Protein 7KOM (pdb70)

Organism: Vibrio vulnificus (strain CMCP6) (NCBI:txid216895)

Solvent-accessible surface area: 6988 Å² total

Radius of gyration: 13.63 Å; Cα contacts (8 Å, |Δi|>4): 308; chains: 1; bounding box: 31×39×28 Å

Structure (mmCIF, N/CA/C/O backbone):
data_7KOM
#
_entry.id   7KOM
#
_cell.length_a   33.046
_cell.length_b   71.087
_cell.length_c   106.359
_cell.angle_alpha   90.000
_cell.angle_beta   90.000
_cell.angle_gamma   90.000
#
_symmetry.space_group_name_H-M   'I 2 2 2'
#
loop_
_entity.id
_entity.type
_entity.pdbx_description
1 polymer 'Oxidored_molyb domain-containing protein'
2 non-polymer 'FORMIC ACID'
3 non-polymer 'SODIUM ION'
4 water water
#
loop_
_atom_site.group_PDB
_atom_site.id
_atom_site.type_symbol
_atom_site.label_atom_id
_atom_site.label_alt_id
_atom_site.label_comp_id
_atom_site.label_asym_id
_atom_site.label_entity_id
_atom_site.label_seq_id
_atom_site.pdbx_PDB_ins_code
_atom_site.Cartn_x
_atom_site.Cartn_y
_atom_site.Cartn_z
_atom_site.occupancy
_atom_site.B_iso_or_equiv
_atom_site.auth_seq_id
_atom_site.auth_comp_id
_atom_site.auth_asym_id
_atom_site.auth_atom_id
_atom_site.pdbx_PDB_model_num
ATOM 1 N N . TYR A 1 4 ? -3.894 11.337 34.219 1.00 17.15 19 TYR A N 1
ATOM 2 C CA . TYR A 1 4 ? -2.693 12.224 34.332 1.00 11.42 19 TYR A CA 1
ATOM 3 C C . TYR A 1 4 ? -2.345 12.332 35.806 1.00 10.35 19 TYR A C 1
ATOM 4 O O . TYR A 1 4 ? -2.618 13.355 36.444 1.00 11.67 19 TYR A O 1
ATOM 13 N N . ASN A 1 5 ? -1.751 11.273 36.330 1.00 10.50 20 ASN A N 1
ATOM 14 C CA . ASN A 1 5 ? -1.454 11.142 37.772 1.00 9.78 20 ASN A CA 1
ATOM 15 C C . ASN A 1 5 ? 0.041 11.046 37.958 1.00 8.85 20 ASN A C 1
ATOM 16 O O . ASN A 1 5 ? 0.764 11.106 36.959 1.00 11.30 20 ASN A O 1
ATOM 21 N N . LEU A 1 6 ? 0.466 10.880 39.195 1.00 7.67 21 LEU A N 1
ATOM 22 C CA . LEU A 1 6 ? 1.900 10.737 39.514 1.00 7.38 21 LEU A CA 1
ATOM 23 C C . LEU A 1 6 ? 2.108 9.372 40.162 1.00 7.65 21 LEU A C 1
ATOM 24 O O . LEU A 1 6 ? 1.615 9.145 41.283 1.00 8.90 21 LEU A O 1
ATOM 29 N N A GLN A 1 7 ? 2.777 8.481 39.435 0.70 7.05 22 GLN A N 1
ATOM 30 N N B GLN A 1 7 ? 2.810 8.460 39.488 0.30 7.59 22 GLN A N 1
ATOM 31 C CA A GLN A 1 7 ? 3.087 7.108 39.891 0.70 7.80 22 GLN A CA 1
ATOM 32 C CA B GLN A 1 7 ? 3.104 7.119 40.059 0.30 8.10 22 GLN A CA 1
ATOM 33 C C A GLN A 1 7 ? 4.402 7.129 40.658 0.70 7.72 22 GLN A C 1
ATOM 34 C C B GLN A 1 7 ? 4.378 7.218 40.892 0.30 7.60 22 GLN A C 1
ATOM 35 O O A GLN A 1 7 ? 5.431 7.486 40.099 0.70 8.02 22 GLN A O 1
ATOM 36 O O B GLN A 1 7 ? 5.331 7.887 40.492 0.30 7.68 22 GLN A O 1
ATOM 63 N N . ASP A 1 9 ? 6.980 4.644 42.570 1.00 9.42 24 ASP A N 1
ATOM 64 C CA . ASP A 1 9 ? 7.406 3.271 42.791 1.00 10.58 24 ASP A CA 1
ATOM 65 C C . ASP A 1 9 ? 8.112 3.201 44.140 1.00 12.23 24 ASP A C 1
ATOM 66 O O . ASP A 1 9 ? 9.102 3.912 44.318 1.00 14.75 24 ASP A O 1
ATOM 71 N N . ILE A 1 10 ? 7.597 2.372 45.048 1.00 14.15 25 ILE A N 1
ATOM 72 C CA . ILE A 1 10 ? 8.098 2.225 46.445 1.00 16.87 25 ILE A CA 1
ATOM 73 C C . ILE A 1 10 ? 8.764 0.852 46.586 1.00 19.50 25 ILE A C 1
ATOM 74 O O . ILE A 1 10 ? 8.152 -0.165 46.273 1.00 23.54 25 ILE A O 1
ATOM 79 N N . PRO A 1 11 ? 10.016 0.779 47.100 1.00 22.24 26 PRO A N 1
ATOM 80 C CA . PRO A 1 11 ? 10.770 -0.477 47.210 1.00 26.62 26 PRO A CA 1
ATOM 81 C C . PRO A 1 11 ? 10.058 -1.736 47.732 1.00 29.95 26 PRO A C 1
ATOM 82 O O . PRO A 1 11 ? 9.998 -2.714 47.002 1.00 35.80 26 PRO A O 1
ATOM 86 N N . HIS A 1 12 ? 9.568 -1.696 48.973 1.00 28.08 27 HIS A N 1
ATOM 87 C CA . HIS A 1 12 ? 8.941 -2.852 49.676 1.00 30.94 27 HIS A CA 1
ATOM 88 C C . HIS A 1 12 ? 7.484 -2.545 50.016 1.00 30.86 27 HIS A C 1
ATOM 89 O O . HIS A 1 12 ? 7.013 -2.983 51.089 1.00 33.38 27 HIS A O 1
ATOM 96 N N . ALA A 1 13 ? 6.806 -1.802 49.146 1.00 27.77 28 ALA A N 1
ATOM 97 C CA . ALA A 1 13 ? 5.388 -1.433 49.306 1.00 24.63 28 ALA A CA 1
ATOM 98 C C . ALA A 1 13 ? 4.775 -1.277 47.926 1.00 24.17 28 ALA A C 1
ATOM 99 O O . ALA A 1 13 ? 5.487 -1.157 46.929 1.00 26.08 28 ALA A O 1
ATOM 101 N N . PRO A 1 14 ? 3.435 -1.320 47.819 1.00 23.53 29 PRO A N 1
ATOM 102 C CA . PRO A 1 14 ? 2.785 -1.124 46.532 1.00 21.52 29 PRO A CA 1
ATOM 103 C C . PRO A 1 14 ? 3.084 0.264 45.943 1.00 17.36 29 PRO A C 1
ATOM 104 O O . PRO A 1 14 ? 3.354 1.209 46.678 1.00 16.87 29 PRO A O 1
ATOM 108 N N . THR A 1 15 ? 3.084 0.337 44.618 1.00 15.85 30 THR A N 1
ATOM 109 C CA . THR A 1 15 ? 3.232 1.595 43.861 1.00 14.68 30 THR A CA 1
ATOM 110 C C . THR A 1 15 ? 2.057 2.480 44.241 1.00 14.52 30 THR A C 1
ATOM 111 O O . THR A 1 15 ? 0.928 1.962 44.291 1.00 18.29 30 THR A O 1
ATOM 115 N N . VAL A 1 16 ? 2.317 3.740 44.549 1.00 12.06 31 VAL A N 1
ATOM 116 C CA . VAL A 1 16 ? 1.240 4.689 44.922 1.00 13.06 31 VAL A CA 1
ATOM 117 C C . VAL A 1 16 ? 0.955 5.587 43.725 1.00 11.67 31 VAL A C 1
ATOM 118 O O . VAL A 1 16 ? 1.896 6.014 43.031 1.00 13.98 31 VAL A O 1
ATOM 122 N N . VAL A 1 17 ? -0.320 5.798 43.457 1.00 10.89 32 VAL A N 1
ATOM 123 C CA . VAL A 1 17 ? -0.771 6.691 42.367 1.00 10.99 32 VAL A CA 1
ATOM 124 C C . VAL A 1 17 ? -1.351 7.924 43.046 1.00 10.21 32 VAL A C 1
ATOM 125 O O . VAL A 1 17 ? -2.391 7.814 43.712 1.00 15.09 32 VAL A O 1
ATOM 129 N N . LEU A 1 18 ? -0.667 9.052 42.910 1.00 8.87 33 LEU A N 1
ATOM 130 C CA . LEU A 1 18 ? -1.093 10.327 43.511 1.00 8.80 33 LEU A CA 1
ATOM 131 C C . LEU A 1 18 ? -1.781 11.171 42.455 1.00 8.50 33 LEU A C 1
ATOM 132 O O . LEU A 1 18 ? -1.302 11.269 41.312 1.00 10.57 33 LEU A O 1
ATOM 137 N N . THR A 1 19 ? -2.849 11.819 42.865 1.00 7.64 34 THR A N 1
ATOM 138 C CA . THR A 1 19 ? -3.582 12.746 41.999 1.00 7.67 34 THR A CA 1
ATOM 139 C C . THR A 1 19 ? -3.111 14.175 42.265 1.00 6.10 34 THR A C 1
ATOM 140 O O . THR A 1 19 ? -2.454 14.455 43.283 1.00 6.17 34 THR A O 1
ATOM 144 N N . VAL A 1 20 ? -3.503 15.085 41.392 1.00 6.27 35 VAL A N 1
ATOM 145 C CA . VAL A 1 20 ? -3.217 16.519 41.636 1.00 6.24 35 VAL A CA 1
ATOM 146 C C . VAL A 1 20 ? -3.879 16.935 42.960 1.00 5.96 35 VAL A C 1
ATOM 147 O O . VAL A 1 20 ? -3.271 17.705 43.727 1.00 6.24 35 VAL A O 1
ATOM 151 N N . GLN A 1 21 ? -5.060 16.404 43.265 1.00 6.42 36 GLN A N 1
ATOM 152 C CA . GLN A 1 21 ? -5.752 16.722 44.530 1.00 7.00 36 GLN A CA 1
ATOM 153 C C . GLN A 1 21 ? -4.893 16.260 45.709 1.00 5.93 36 GLN A C 1
ATOM 154 O O . GLN A 1 21 ? -4.831 16.968 46.728 1.00 6.50 36 GLN A O 1
ATOM 160 N N . ASP A 1 22 ? -4.308 15.070 45.618 1.00 6.36 37 ASP A N 1
ATOM 161 C CA . ASP A 1 22 ? -3.445 14.573 46.709 1.00 6.40 37 ASP A CA 1
ATOM 162 C C . ASP A 1 22 ? -2.324 15.583 46.967 1.00 5.61 37 ASP A C 1
ATOM 163 O O . ASP A 1 22 ? -2.018 15.868 48.147 1.00 6.41 37 ASP A O 1
ATOM 168 N N . LEU A 1 23 ? -1.695 16.116 45.923 1.00 5.40 38 LEU A N 1
ATOM 169 C CA . LEU A 1 23 ? -0.600 17.089 46.150 1.00 5.61 38 LEU A CA 1
ATOM 170 C C . LEU A 1 23 ? -1.156 18.392 46.724 1.00 5.48 38 LEU A C 1
ATOM 171 O O . LEU A 1 23 ? -0.482 18.996 47.581 1.00 5.85 38 LEU A O 1
ATOM 176 N N . GLU A 1 24 ? -2.340 18.824 46.293 1.00 5.35 39 GLU A N 1
ATOM 177 C CA . GLU A 1 24 ? -2.961 20.056 46.841 1.00 5.74 39 GLU A CA 1
ATOM 178 C C . GLU A 1 24 ? -3.239 19.919 48.343 1.00 5.93 39 GLU A C 1
ATOM 179 O O . GLU A 1 24 ? -3.329 20.946 49.029 1.00 6.88 39 GLU A O 1
ATOM 185 N N A GLN A 1 25 ? -3.386 18.694 48.844 0.60 5.43 40 GLN A N 1
ATOM 186 N N B GLN A 1 25 ? -3.376 18.685 48.834 0.40 5.54 40 GLN A N 1
ATOM 187 C CA A GLN A 1 25 ? -3.677 18.457 50.280 0.60 6.01 40 GLN A CA 1
ATOM 188 C CA B GLN A 1 25 ? -3.677 18.385 50.259 0.40 5.98 40 GLN A CA 1
ATOM 189 C C A GLN A 1 25 ? -2.402 18.337 51.116 0.60 5.72 40 GLN A C 1
ATOM 190 C C B GLN A 1 25 ? -2.402 18.263 51.099 0.40 5.74 40 GLN A C 1
ATOM 191 O O A GLN A 1 25 ? -2.499 18.159 52.330 0.60 6.46 40 GLN A O 1
ATOM 192 O O B GLN A 1 25 ? -2.495 17.973 52.291 0.40 6.23 40 GLN A O 1
ATOM 211 N N . GLU A 1 27 ? 1.497 20.112 52.265 1.00 5.27 42 GLU A N 1
ATOM 212 C CA . GLU A 1 27 ? 2.001 21.451 52.533 1.00 5.90 42 GLU A CA 1
ATOM 213 C C . GLU A 1 27 ? 2.384 22.145 51.221 1.00 5.61 42 GLU A C 1
ATOM 214 O O . GLU A 1 27 ? 3.136 21.577 50.420 1.00 6.57 42 GLU A O 1
ATOM 220 N N . ALA A 1 28 ? 1.905 23.370 51.027 1.00 6.13 43 ALA A N 1
ATOM 221 C CA . ALA A 1 28 ? 2.180 24.159 49.815 1.00 6.59 43 ALA A CA 1
ATOM 222 C C . ALA A 1 28 ? 3.438 25.008 50.008 1.00 6.41 43 ALA A C 1
ATOM 223 O O . ALA A 1 28 ? 3.637 25.615 51.067 1.00 8.28 43 ALA A O 1
ATOM 225 N N . THR A 1 29 ? 4.237 25.076 48.958 1.00 5.68 44 THR A N 1
ATOM 226 C CA . THR A 1 29 ? 5.422 25.941 48.839 1.00 6.15 44 THR A CA 1
ATOM 227 C C . THR A 1 29 ? 5.284 26.737 47.548 1.00 5.94 44 THR A C 1
ATOM 228 O O . THR A 1 29 ? 4.910 26.166 46.520 1.00 6.58 44 THR A O 1
ATOM 232 N N A GLN A 1 30 ? 5.608 28.023 47.595 0.60 6.08 45 GLN A N 1
ATOM 233 N N B GLN A 1 30 ? 5.584 28.030 47.606 0.40 6.18 45 GLN A N 1
ATOM 234 C CA A GLN A 1 30 ? 5.560 28.885 46.399 0.60 6.53 45 GLN A CA 1
ATOM 235 C CA B GLN A 1 30 ? 5.555 28.904 46.415 0.40 6.50 45 GLN A CA 1
ATOM 236 C C A GLN A 1 30 ? 6.928 29.490 46.103 0.60 6.29 45 GLN A C 1
ATOM 237 C C B GLN A 1 30 ? 6.969 29.407 46.118 0.40 5.99 45 GLN A C 1
ATOM 238 O O A GLN A 1 30 ? 7.547 30.093 47.003 0.60 7.06 45 GLN A O 1
ATOM 239 O O B GLN A 1 30 ? 7.741 29.681 47.063 0.40 6.39 45 GLN A O 1
ATOM 250 N N . TYR A 1 31 ? 7.322 29.427 44.837 1.00 5.38 46 TYR A N 1
ATOM 251 C CA . TYR A 1 31 ? 8.561 30.058 44.345 1.00 5.73 46 TYR A CA 1
ATOM 252 C C . TYR A 1 31 ? 8.201 30.953 43.167 1.00 5.19 46 TYR A C 1
ATOM 253 O O . TYR A 1 31 ? 7.417 30.547 42.302 1.00 6.93 46 TYR A O 1
ATOM 262 N N . THR A 1 32 ? 8.815 32.125 43.108 1.00 5.11 47 THR A N 1
ATOM 263 C CA . THR A 1 32 ? 8.707 33.017 41.939 1.00 5.20 47 THR A CA 1
ATOM 264 C C . THR A 1 32 ? 10.071 33.024 41.256 1.00 4.91 47 THR A C 1
ATOM 265 O O . THR A 1 32 ? 11.091 33.320 41.908 1.00 5.75 47 THR A O 1
ATOM 269 N N . THR A 1 33 ? 10.109 32.676 39.983 1.00 4.88 48 THR A N 1
ATOM 270 C CA . THR A 1 33 ? 11.390 32.535 39.276 1.00 5.19 48 THR A CA 1
ATOM 271 C C . THR A 1 33 ? 11.211 32.767 37.791 1.00 5.08 48 THR A C 1
ATOM 272 O O . THR A 1 33 ? 10.142 32.532 37.216 1.00 5.63 48 THR A O 1
ATOM 284 N N . LEU A 1 35 ? 12.677 31.300 34.183 1.00 5.90 50 LEU A N 1
ATOM 285 C CA . LEU A 1 35 ? 13.133 30.029 33.635 1.00 6.17 50 LEU A CA 1
ATOM 286 C C . LEU A 1 35 ? 13.286 30.219 32.136 1.00 6.35 50 LEU A C 1
ATOM 287 O O . LEU A 1 35 ? 12.620 31.082 31.551 1.00 7.43 50 LEU A O 1
ATOM 292 N N . PRO A 1 36 ? 14.065 29.368 31.432 1.00 6.78 51 PRO A N 1
ATOM 293 C CA . PRO A 1 36 ? 14.276 29.586 30.006 1.00 7.82 51 PRO A CA 1
ATOM 294 C C . PRO A 1 36 ? 13.022 29.432 29.140 1.00 7.70 51 PRO A C 1
ATOM 295 O O . PRO A 1 36 ? 12.984 29.996 28.066 1.00 11.47 51 PRO A O 1
ATOM 299 N N . TRP A 1 37 ? 12.013 28.724 29.633 1.00 7.01 52 TRP A N 1
ATOM 300 C CA . TRP A 1 37 ? 10.798 28.419 28.842 1.00 7.60 52 TRP A CA 1
ATOM 301 C C . TRP A 1 37 ? 9.717 29.468 29.071 1.00 7.99 52 TRP A C 1
ATOM 302 O O . TRP A 1 37 ? 8.664 29.344 28.448 1.00 10.65 52 TRP A O 1
ATOM 313 N N . LEU A 1 38 ? 9.943 30.425 29.956 1.00 7.89 53 LEU A N 1
ATOM 314 C CA . LEU A 1 38 ? 8.928 31.450 30.292 1.00 8.57 53 LEU A CA 1
ATOM 315 C C . LEU A 1 38 ? 9.209 32.743 29.541 1.00 10.18 53 LEU A C 1
ATOM 316 O O . LEU A 1 38 ? 10.367 33.019 29.216 1.00 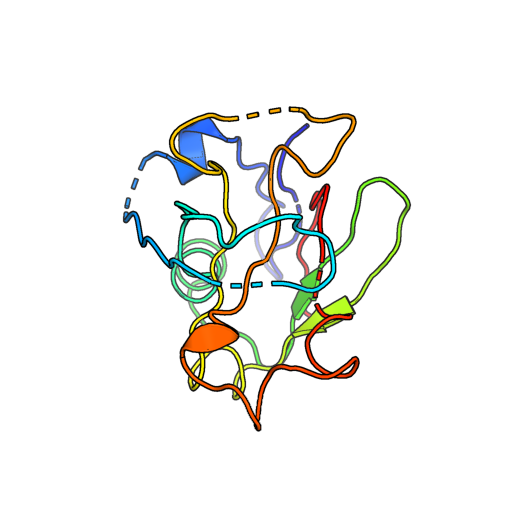12.75 53 LEU A O 1
ATOM 321 N N A SER A 1 39 ? 8.147 33.520 29.326 0.60 10.66 54 SER A N 1
ATOM 322 N N B SER A 1 39 ? 8.172 33.538 29.299 0.40 10.31 54 SER A N 1
ATOM 323 C CA A SER A 1 39 ? 8.176 34.858 28.687 0.60 12.16 54 SER A CA 1
ATOM 324 C CA B SER A 1 39 ? 8.309 34.883 28.693 0.40 11.34 54 SER A CA 1
ATOM 325 C C A SER A 1 39 ? 8.357 35.955 29.746 0.60 11.29 54 SER A C 1
ATOM 326 C C B SER A 1 39 ? 8.582 35.908 29.797 0.40 10.49 54 SER A C 1
ATOM 327 O O A SER A 1 39 ? 8.660 37.104 29.365 0.60 12.20 54 SER A O 1
ATOM 328 O O B SER A 1 39 ? 9.282 36.908 29.527 0.40 10.85 54 SER A O 1
ATOM 333 N N . ALA A 1 40 ? 8.115 35.624 31.011 1.00 9.77 55 ALA A N 1
ATOM 334 C CA . ALA A 1 40 ? 8.242 36.525 32.164 1.00 8.79 55 ALA A CA 1
ATOM 335 C C . ALA A 1 40 ? 8.286 35.641 33.387 1.00 7.03 55 ALA A C 1
ATOM 336 O O . ALA A 1 40 ? 7.815 34.498 33.357 1.00 7.46 55 ALA A O 1
ATOM 338 N N A PRO A 1 41 ? 8.860 36.102 34.507 0.60 6.39 56 PRO A N 1
ATOM 339 N N B PRO A 1 41 ? 8.803 36.151 34.522 0.40 7.01 56 PRO A N 1
ATOM 340 C CA A PRO A 1 41 ? 8.888 35.255 35.685 0.60 5.76 56 PRO A CA 1
ATOM 341 C CA B PRO A 1 41 ? 8.852 35.362 35.745 0.40 6.39 56 PRO A CA 1
ATOM 342 C C A PRO A 1 41 ? 7.458 34.878 36.090 0.60 5.60 56 PRO A C 1
ATOM 343 C C B PRO A 1 41 ? 7.449 34.925 36.177 0.40 5.89 56 PRO A C 1
ATOM 344 O O A PRO A 1 41 ? 6.517 35.629 35.838 0.60 6.49 56 PRO A O 1
ATOM 345 O O B PRO A 1 41 ? 6.523 35.721 36.088 0.40 6.21 56 PRO A O 1
ATOM 352 N N . ALA A 1 42 ? 7.339 33.704 36.698 1.00 5.32 57 ALA A N 1
ATOM 353 C CA . ALA A 1 42 ? 6.053 33.143 37.137 1.00 5.26 57 ALA A CA 1
ATOM 354 C C . ALA A 1 42 ? 6.167 32.669 38.572 1.00 4.97 57 ALA A C 1
ATOM 355 O O . ALA A 1 42 ? 7.266 32.371 39.071 1.00 5.65 57 ALA A O 1
ATOM 357 N N . THR A 1 43 ? 5.021 32.587 39.223 1.00 4.87 58 THR A N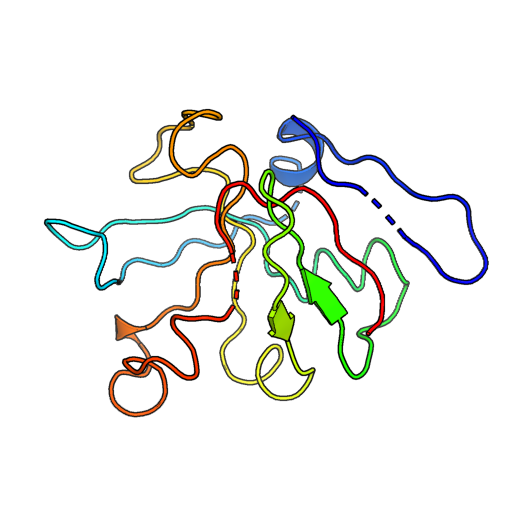 1
ATOM 358 C CA . THR A 1 43 ? 4.916 32.074 40.593 1.00 5.03 58 THR A CA 1
ATOM 359 C C . THR A 1 43 ? 4.342 30.664 40.536 1.00 4.94 58 THR A C 1
ATOM 360 O O . THR A 1 43 ? 3.193 30.469 40.084 1.00 6.39 58 THR A O 1
ATOM 364 N N . PHE A 1 44 ? 5.102 29.693 41.014 1.00 4.48 59 PHE A N 1
ATOM 365 C CA . PHE A 1 44 ? 4.699 28.280 41.033 1.00 4.58 59 PHE A CA 1
ATOM 366 C C . PHE A 1 44 ? 4.292 27.885 42.439 1.00 4.57 59 PHE A C 1
ATOM 367 O O . PHE A 1 44 ? 4.978 28.243 43.403 1.00 6.12 59 PHE A O 1
ATOM 375 N N . THR A 1 45 ? 3.202 27.131 42.543 1.00 4.51 60 THR A N 1
ATOM 376 C CA . THR A 1 45 ? 2.774 26.524 43.808 1.00 4.52 60 THR A CA 1
ATOM 377 C C . THR A 1 45 ? 2.954 25.020 43.672 1.00 4.04 60 THR A C 1
ATOM 378 O O . THR A 1 45 ? 2.503 24.451 42.668 1.00 4.35 60 THR A O 1
ATOM 382 N N . GLY A 1 46 ? 3.576 24.406 44.662 1.00 4.22 61 GLY A N 1
ATOM 383 C CA . GLY A 1 46 ? 3.799 22.969 44.608 1.00 4.68 61 GLY A CA 1
ATOM 384 C C . GLY A 1 46 ? 4.101 22.395 45.955 1.00 4.44 61 GLY A C 1
ATOM 385 O O . GLY A 1 46 ? 3.978 23.068 46.984 1.00 5.47 61 GLY A O 1
ATOM 386 N N A VAL A 1 47 ? 4.454 21.124 45.951 0.60 4.43 62 VAL A N 1
ATOM 387 N N B VAL A 1 47 ? 4.478 21.122 45.943 0.40 4.42 62 VAL A N 1
ATOM 388 C CA A VAL A 1 47 ? 4.926 20.448 47.176 0.60 4.80 62 VAL A CA 1
ATOM 389 C CA B VAL A 1 47 ? 4.915 20.374 47.147 0.40 4.63 62 VAL A CA 1
ATOM 390 C C A VAL A 1 47 ? 6.428 20.228 47.005 0.60 4.48 62 VAL A C 1
ATOM 391 C C B VAL A 1 47 ? 6.422 20.149 47.021 0.40 4.44 62 VAL A C 1
ATOM 392 O O A VAL A 1 47 ? 6.876 19.812 45.928 0.60 4.95 62 VAL A O 1
ATOM 393 O O B VAL A 1 47 ? 6.864 19.621 45.986 0.40 4.41 62 VAL A O 1
ATOM 400 N N . LYS A 1 48 ? 7.200 20.495 48.042 1.00 5.17 63 LYS A N 1
ATOM 401 C CA . LYS A 1 48 ? 8.642 20.194 47.986 1.00 5.26 63 LYS A CA 1
ATOM 402 C C . LYS A 1 48 ? 8.815 18.715 47.635 1.00 5.13 63 LYS A C 1
ATOM 403 O O . LYS A 1 48 ? 8.162 17.827 48.233 1.00 5.42 63 LYS A O 1
ATOM 409 N N . LEU A 1 49 ? 9.723 18.434 46.717 1.00 5.15 64 LEU A N 1
ATOM 410 C CA . LEU A 1 49 ? 10.052 17.029 46.390 1.00 5.75 64 LEU A CA 1
ATOM 411 C C . LEU A 1 49 ? 10.480 16.292 47.670 1.00 6.17 64 LEU A C 1
ATOM 412 O O . LEU A 1 49 ? 10.101 15.122 47.847 1.00 7.22 64 LEU A O 1
ATOM 417 N N A SER A 1 50 ? 11.245 16.940 48.545 0.80 6.50 65 SER A N 1
ATOM 418 N N B SER A 1 50 ? 11.216 16.963 48.561 0.20 6.64 65 SER A N 1
ATOM 419 C CA A SER A 1 50 ? 11.687 16.303 49.809 0.80 7.34 65 SER A CA 1
ATOM 420 C CA B SER A 1 50 ? 11.714 16.394 49.842 0.20 7.41 65 SER A CA 1
ATOM 421 C C A SER A 1 50 ? 10.468 15.815 50.601 0.80 8.15 65 SER A C 1
ATOM 422 C C B SER A 1 50 ? 10.553 15.924 50.731 0.20 7.91 65 SER A C 1
ATOM 423 O O A SER A 1 50 ? 10.485 14.672 51.086 0.80 9.61 65 SER A O 1
ATOM 424 O O B SER A 1 50 ? 10.739 14.955 51.491 0.20 7.95 65 SER A O 1
ATOM 429 N N . THR A 1 51 ? 9.438 16.653 50.717 1.00 7.70 66 THR A N 1
ATOM 430 C CA . THR A 1 51 ? 8.214 16.328 51.482 1.00 8.61 66 THR A CA 1
ATOM 431 C C . THR A 1 51 ? 7.489 15.158 50.812 1.00 8.92 66 THR A C 1
ATOM 432 O O . THR A 1 51 ? 7.032 14.245 51.512 1.00 10.75 66 THR A O 1
ATOM 436 N N A LEU A 1 52 ? 7.312 15.250 49.509 0.70 8.21 67 LEU A N 1
ATOM 437 N N B LEU A 1 52 ? 7.422 15.129 49.476 0.30 8.44 67 LEU A N 1
ATOM 438 C CA A LEU A 1 52 ? 6.596 14.208 48.764 0.70 9.06 67 LEU A CA 1
ATOM 439 C CA B LEU A 1 52 ? 6.808 13.987 48.744 0.30 8.95 67 LEU A CA 1
ATOM 440 C C A LEU A 1 52 ? 7.308 12.858 48.941 0.70 9.39 67 LEU A C 1
ATOM 441 C C B LEU A 1 52 ? 7.590 12.711 49.066 0.30 8.79 67 LEU A C 1
ATOM 442 O O A LEU A 1 52 ? 6.622 11.868 49.244 0.70 12.06 67 LEU A O 1
ATOM 443 O O B LEU A 1 52 ? 6.955 11.670 49.311 0.30 9.32 67 LEU A O 1
ATOM 452 N N A LEU A 1 53 ? 8.643 12.823 48.778 0.60 8.40 68 LEU A N 1
ATOM 453 N N B LEU A 1 53 ? 8.923 12.776 49.041 0.40 8.90 68 LEU A N 1
ATOM 454 C CA A LEU A 1 53 ? 9.465 11.576 48.875 0.60 8.88 68 LEU A CA 1
ATOM 455 C CA B LEU A 1 53 ? 9.762 11.598 49.355 0.40 9.74 68 LEU A CA 1
ATOM 456 C C A LEU A 1 53 ? 9.399 10.986 50.285 0.60 9.61 68 LEU A C 1
ATOM 457 C C B LEU A 1 53 ? 9.538 11.213 50.826 0.40 11.01 68 LEU A C 1
ATOM 458 O O A LEU A 1 53 ? 9.194 9.765 50.412 0.60 10.97 68 LEU A O 1
ATOM 459 O O B LEU A 1 53 ? 9.377 10.007 51.097 0.40 10.95 68 LEU A O 1
ATOM 468 N N A SER A 1 54 ? 9.620 11.811 51.305 0.60 9.58 69 SER A N 1
ATOM 469 N N B SER A 1 54 ? 9.457 12.198 51.732 0.40 11.40 69 SER A N 1
ATOM 470 C CA A SER A 1 54 ? 9.622 11.359 52.715 0.60 11.15 69 SER A CA 1
ATOM 471 C CA B SER A 1 54 ? 9.221 11.985 53.188 0.40 12.94 69 SER A CA 1
ATOM 472 C C A SER A 1 54 ? 8.249 10.776 53.068 0.60 11.95 69 SER A C 1
ATOM 473 C C B SER A 1 54 ? 7.909 11.224 53.403 0.40 15.13 69 SER A C 1
ATOM 474 O O A SER A 1 54 ? 8.203 9.717 53.720 0.60 13.11 69 SER A O 1
ATOM 475 O O B SER A 1 54 ? 7.915 10.242 54.160 0.40 16.00 69 SER A O 1
ATOM 480 N N 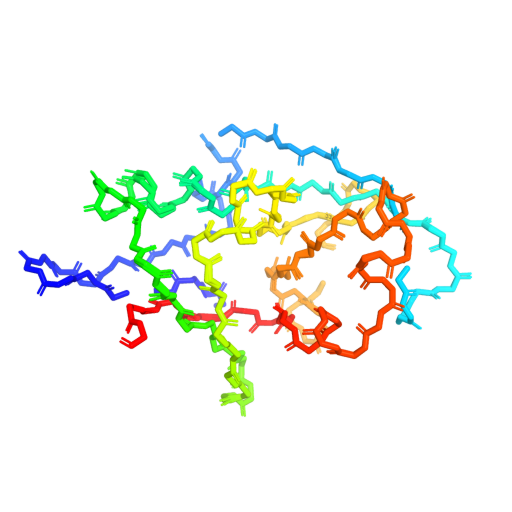A GLN A 1 55 ? 7.169 11.421 52.626 0.60 12.20 70 GLN A N 1
ATOM 481 N N B GLN A 1 55 ? 6.831 11.640 52.739 0.40 15.55 70 GLN A N 1
ATOM 482 C CA A GLN A 1 55 ? 5.782 10.995 52.953 0.60 13.88 70 GLN A CA 1
ATOM 483 C CA B GLN A 1 55 ? 5.491 11.026 52.921 0.40 17.18 70 GLN A CA 1
ATOM 484 C C A GLN A 1 55 ? 5.407 9.701 52.229 0.60 14.99 70 GLN A C 1
ATOM 485 C C B GLN A 1 55 ? 5.444 9.616 52.320 0.40 16.81 70 GLN A C 1
ATOM 486 O O A GLN A 1 55 ? 4.488 9.017 52.722 0.60 17.74 70 GLN A O 1
ATOM 487 O O B GLN A 1 55 ? 5.031 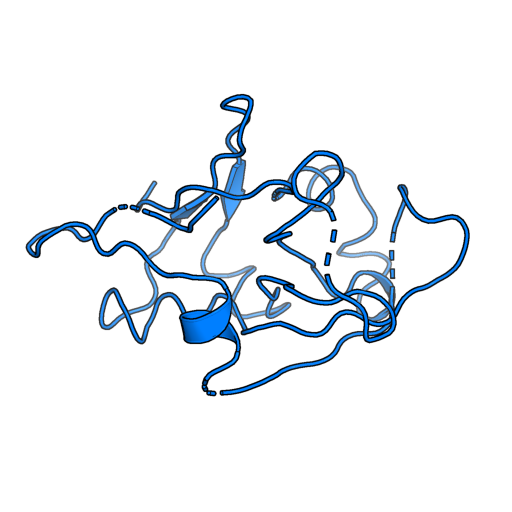8.684 53.041 0.40 17.29 70 GLN A O 1
ATOM 498 N N A GLN A 1 56 ? 6.082 9.364 51.127 0.60 14.14 71 GLN A N 1
ATOM 499 N N B GLN A 1 56 ? 5.895 9.461 51.072 0.40 15.43 71 GLN A N 1
ATOM 500 C CA A GLN A 1 56 ? 5.743 8.147 50.341 0.60 15.27 71 GLN A CA 1
ATOM 501 C CA B GLN A 1 56 ? 5.778 8.201 50.285 0.40 15.87 71 GLN A CA 1
ATOM 502 C C A GLN A 1 56 ? 6.808 7.054 50.516 0.60 14.72 71 GLN A C 1
ATOM 503 C C B GLN A 1 56 ? 6.782 7.116 50.714 0.40 15.45 71 GLN A C 1
ATOM 504 O O A GLN A 1 56 ? 6.422 5.872 50.453 0.60 15.59 71 GLN A O 1
ATOM 505 O O B GLN A 1 56 ? 6.323 6.018 51.084 0.40 17.00 71 GLN A O 1
ATOM 516 N N . TYR A 1 57 ? 8.086 7.411 50.688 1.00 14.19 72 TYR A N 1
ATOM 517 C CA . TYR A 1 57 ? 9.183 6.425 50.913 1.00 14.33 72 TYR A CA 1
ATOM 518 C C . TYR A 1 57 ? 9.493 6.246 52.397 1.00 16.62 72 TYR A C 1
ATOM 519 O O . TYR A 1 57 ? 9.977 5.160 52.777 1.00 18.23 72 TYR A O 1
ATOM 528 N N . GLY A 1 58 ? 9.251 7.276 53.207 1.00 16.34 73 GLY A N 1
ATOM 529 C CA . GLY A 1 58 ? 9.576 7.266 54.644 1.00 17.76 73 GLY A CA 1
ATOM 530 C C . GLY A 1 58 ? 11.014 7.703 54.875 1.00 17.76 73 GLY A C 1
ATOM 531 O O . GLY A 1 58 ? 11.471 7.620 56.006 1.00 23.51 73 GLY A O 1
ATOM 532 N N . PHE A 1 59 ? 11.700 8.158 53.828 1.00 14.57 74 PHE A N 1
ATOM 533 C CA . PHE A 1 59 ? 13.108 8.624 53.868 1.00 13.71 74 PHE A CA 1
ATOM 534 C C . PHE A 1 59 ? 13.398 9.375 52.578 1.00 12.49 74 PHE A C 1
ATOM 535 O O . PHE A 1 59 ? 12.569 9.321 51.659 1.00 12.82 74 PHE A O 1
ATOM 543 N N A ILE A 1 60 ? 14.501 10.114 52.516 0.70 12.43 75 ILE A N 1
ATOM 544 N N B ILE A 1 60 ? 14.530 10.091 52.530 0.30 12.07 75 ILE A N 1
ATOM 545 C CA A ILE A 1 60 ? 14.882 10.769 51.235 0.70 12.46 75 ILE A CA 1
ATOM 546 C CA B ILE A 1 60 ? 15.022 10.813 51.316 0.30 11.38 75 ILE A CA 1
ATOM 547 C C A ILE A 1 60 ? 15.996 9.934 50.627 0.70 12.10 75 ILE A C 1
ATOM 548 C C B ILE A 1 60 ? 16.037 9.908 50.634 0.30 11.76 75 ILE A C 1
ATOM 549 O O A ILE A 1 60 ? 17.074 9.814 51.205 0.70 12.57 75 ILE A O 1
ATOM 550 O O B ILE A 1 60 ? 17.137 9.738 51.157 0.30 12.34 75 ILE A O 1
ATOM 559 N N . PRO A 1 61 ? 15.732 9.290 49.471 1.00 11.49 76 PRO A N 1
ATOM 560 C CA . PRO A 1 61 ? 16.724 8.457 48.814 1.00 11.82 76 PRO A CA 1
ATOM 561 C C . PRO A 1 61 ? 17.911 9.279 48.310 1.00 10.98 76 PRO A C 1
ATOM 562 O O . PRO A 1 61 ? 17.800 10.494 48.146 1.00 10.63 76 PRO A O 1
ATOM 566 N N A ASN A 1 62 ? 18.979 8.559 47.973 0.50 11.54 77 ASN A N 1
ATOM 567 N N B ASN A 1 62 ? 19.060 8.633 48.114 0.50 12.07 77 ASN A N 1
ATOM 568 C CA A ASN A 1 62 ? 20.232 9.121 47.420 0.50 11.21 77 ASN A CA 1
ATOM 569 C CA B ASN A 1 62 ? 20.285 9.299 47.597 0.50 12.88 77 ASN A CA 1
ATOM 570 C C A ASN A 1 62 ? 19.955 9.756 46.056 0.50 9.64 77 ASN A C 1
ATOM 571 C C B ASN A 1 62 ? 19.973 9.962 46.254 0.50 10.78 77 ASN A C 1
ATOM 572 O O A ASN A 1 62 ? 20.508 10.827 45.786 0.50 9.27 77 ASN A O 1
ATOM 573 O O B ASN A 1 62 ? 20.469 11.070 46.002 0.50 11.69 77 ASN A O 1
ATOM 582 N N A ARG A 1 63 ? 19.163 9.104 45.212 0.60 9.47 78 ARG A N 1
ATOM 583 N N B ARG A 1 63 ? 19.168 9.281 45.433 0.40 9.43 78 ARG A N 1
ATOM 584 C CA A ARG A 1 63 ? 18.908 9.620 43.857 0.60 9.23 78 ARG A CA 1
ATOM 585 C CA B ARG A 1 63 ? 18.852 9.697 44.047 0.40 8.55 78 ARG A CA 1
ATOM 586 C C A ARG A 1 63 ? 17.586 9.046 43.392 0.60 8.37 78 ARG A C 1
ATOM 587 C C B ARG A 1 63 ? 17.505 9.126 43.606 0.40 7.69 78 ARG A C 1
ATOM 588 O O A ARG A 1 63 ? 17.354 7.839 43.576 0.60 8.56 78 ARG A O 1
ATOM 589 O O B ARG A 1 63 ? 17.200 7.976 43.956 0.40 8.27 78 ARG A O 1
ATOM 604 N N . VAL A 1 64 ? 16.750 9.906 42.830 1.00 7.16 79 VAL A N 1
ATOM 605 C CA . VAL A 1 64 ? 15.461 9.477 42.245 1.00 6.87 79 VAL A CA 1
ATOM 606 C C . VAL A 1 64 ? 15.483 9.824 40.765 1.00 6.48 79 VAL A C 1
ATOM 607 O O . VAL A 1 64 ? 16.230 10.719 40.331 1.00 7.78 79 VAL A O 1
ATOM 611 N N . THR A 1 65 ? 14.690 9.099 40.006 1.00 6.25 80 THR A N 1
ATOM 612 C CA . THR A 1 65 ? 14.497 9.326 38.576 1.00 6.42 80 THR A CA 1
ATOM 613 C C . THR A 1 65 ? 13.067 9.818 38.369 1.00 5.82 80 THR A C 1
ATOM 614 O O . THR A 1 65 ? 12.133 9.218 38.919 1.00 7.05 80 THR A O 1
ATOM 618 N N . LEU A 1 66 ? 12.931 10.918 37.646 1.00 5.22 81 LEU A N 1
ATOM 619 C CA . LEU A 1 66 ? 11.640 11.537 37.272 1.00 5.40 81 LEU A CA 1
ATOM 620 C C . LEU A 1 66 ? 11.420 11.277 35.795 1.00 5.33 81 LEU A C 1
ATOM 621 O O . LEU A 1 66 ? 12.318 11.556 34.986 1.00 6.66 81 LEU A O 1
ATOM 626 N N A ARG A 1 67 ? 10.238 10.784 35.441 0.60 5.30 82 ARG A N 1
ATOM 627 N N B ARG A 1 67 ? 10.245 10.758 35.442 0.40 5.22 82 ARG A N 1
ATOM 628 C CA A ARG A 1 67 ? 9.918 10.443 34.044 0.60 5.48 82 ARG A CA 1
ATOM 629 C CA B ARG A 1 67 ? 9.907 10.419 34.043 0.40 5.30 82 ARG A CA 1
ATOM 630 C C A ARG A 1 67 ? 8.681 11.214 33.590 0.60 4.92 82 ARG A C 1
ATOM 631 C C B ARG A 1 67 ? 8.690 11.226 33.599 0.40 4.91 82 ARG A C 1
ATOM 632 O O A ARG A 1 67 ? 7.667 11.234 34.303 0.60 5.39 82 ARG A O 1
ATOM 633 O O B ARG A 1 67 ? 7.709 11.319 34.352 0.40 5.20 82 ARG A O 1
ATOM 648 N N . ALA A 1 68 ? 8.780 11.788 32.401 1.00 4.90 83 ALA A N 1
ATOM 649 C CA . ALA A 1 68 ? 7.717 12.587 31.778 1.00 5.17 83 ALA A CA 1
ATOM 650 C C . ALA A 1 68 ? 6.775 11.704 30.962 1.00 5.55 83 ALA A C 1
ATOM 651 O O . ALA A 1 68 ? 7.075 10.531 30.648 1.00 6.48 83 ALA A O 1
ATOM 653 N N A LEU A 1 69 ? 5.684 12.315 30.509 0.60 5.78 84 LEU A N 1
ATOM 654 N N B LEU A 1 69 ? 5.688 12.314 30.513 0.40 5.94 84 LEU A N 1
ATOM 655 C CA A LEU A 1 69 ? 4.700 11.690 29.590 0.60 6.58 84 LEU A CA 1
ATOM 656 C CA B LEU A 1 69 ? 4.706 11.666 29.617 0.40 6.78 84 LEU A CA 1
ATOM 657 C C A LEU A 1 69 ? 5.422 11.060 28.391 0.60 6.95 84 LEU A C 1
ATOM 658 C C B LEU A 1 69 ? 5.452 11.035 28.429 0.40 6.96 84 LEU A C 1
ATOM 659 O O A LEU A 1 69 ? 4.997 9.983 27.947 0.60 7.82 84 LEU A O 1
ATOM 660 O O B LEU A 1 69 ? 5.193 9.852 28.148 0.40 7.65 84 LEU A O 1
ATOM 669 N N . ASN A 1 70 ? 6.405 11.749 27.810 1.00 6.76 85 ASN A N 1
ATOM 670 C CA . ASN A 1 70 ? 7.118 11.233 26.607 1.00 7.51 85 ASN A CA 1
ATOM 671 C C . ASN A 1 70 ? 8.290 10.299 26.956 1.00 7.72 85 ASN A C 1
ATOM 672 O O . ASN A 1 70 ? 9.052 9.954 26.044 1.00 9.08 85 ASN A O 1
ATOM 677 N N A ASP A 1 71 ? 8.444 9.885 28.209 0.60 7.62 86 ASP A N 1
ATOM 678 N N B ASP A 1 71 ? 8.377 9.932 28.240 0.40 7.75 86 ASP A N 1
A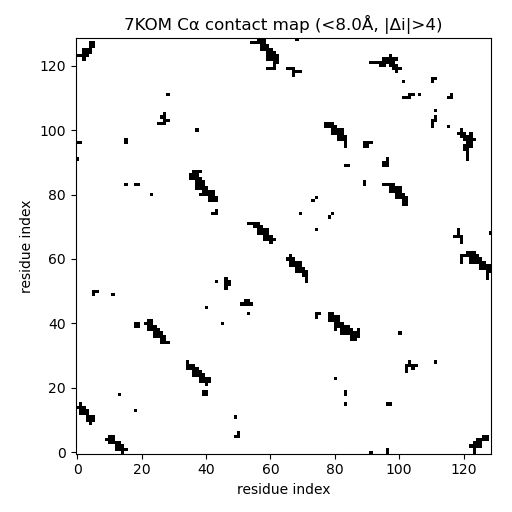TOM 679 C CA A ASP A 1 71 ? 9.498 8.923 28.631 0.60 7.90 86 ASP A CA 1
ATOM 680 C CA B ASP A 1 71 ? 9.350 9.038 28.935 0.40 8.06 86 ASP A CA 1
ATOM 681 C C A ASP A 1 71 ? 10.859 9.608 28.780 0.60 6.89 86 ASP A C 1
ATOM 682 C C B ASP A 1 71 ? 10.753 9.660 29.019 0.40 7.38 86 ASP A C 1
ATOM 683 O O A ASP A 1 71 ? 11.832 8.891 29.037 0.60 7.64 86 ASP A O 1
ATOM 684 O O B ASP A 1 71 ? 11.670 8.930 29.433 0.40 7.25 86 ASP A O 1
ATOM 693 N N . TYR A 1 72 ? 10.944 10.932 28.653 1.00 6.32 87 TYR A N 1
ATOM 694 C CA . TYR A 1 72 ? 12.180 11.645 29.046 1.00 6.01 87 TYR A CA 1
ATOM 695 C C . TYR A 1 72 ? 12.364 11.372 30.545 1.00 5.74 87 TYR A C 1
ATOM 696 O O . TYR A 1 72 ? 11.387 11.459 31.314 1.00 6.58 87 TYR A O 1
ATOM 705 N N . ALA A 1 73 ? 13.586 11.059 30.963 1.00 6.15 88 ALA A N 1
ATOM 706 C CA . ALA A 1 73 ? 13.907 10.752 32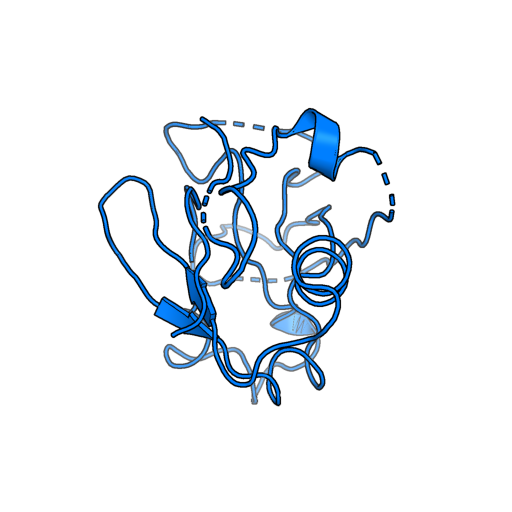.360 1.00 6.42 88 ALA A CA 1
ATOM 707 C C . ALA A 1 73 ? 15.112 11.568 32.801 1.00 6.33 88 ALA A C 1
ATOM 708 O O . ALA A 1 73 ? 16.086 11.716 32.041 1.00 8.28 88 ALA A O 1
ATOM 710 N N . ALA A 1 74 ? 15.048 12.089 34.009 1.00 5.66 89 ALA A N 1
ATOM 711 C CA . ALA A 1 74 ? 16.175 12.823 34.601 1.00 5.78 89 ALA A CA 1
ATOM 712 C C . ALA A 1 74 ? 16.329 12.399 36.045 1.00 5.66 89 ALA A C 1
ATOM 713 O O . ALA A 1 74 ? 15.330 12.177 36.739 1.00 6.46 89 ALA A O 1
ATOM 715 N N . ASP A 1 75 ? 17.568 12.362 36.506 1.00 6.34 90 ASP A N 1
ATOM 716 C CA . ASP A 1 75 ? 17.878 12.002 37.899 1.00 6.85 90 ASP A CA 1
ATOM 717 C C . ASP A 1 75 ? 18.022 13.268 38.747 1.00 6.51 90 ASP A C 1
ATOM 718 O O . ASP A 1 75 ? 18.580 14.288 38.278 1.00 7.89 90 ASP A O 1
ATOM 723 N N . ILE A 1 76 ? 17.578 13.169 39.990 1.00 6.15 91 ILE A N 1
ATOM 724 C CA . ILE A 1 76 ? 17.720 14.248 40.995 1.00 6.49 91 ILE A CA 1
ATOM 725 C C . ILE A 1 76 ? 18.400 13.641 42.209 1.00 6.29 91 ILE A C 1
ATOM 726 O O . ILE A 1 76 ? 17.935 12.627 42.748 1.00 7.13 91 ILE A O 1
ATOM 731 N N A ASP A 1 77 ? 19.424 14.349 42.673 0.60 6.40 92 ASP A N 1
ATOM 732 N N B ASP A 1 77 ? 19.517 14.225 42.637 0.40 6.49 92 ASP A N 1
ATOM 733 C CA A ASP A 1 77 ? 20.333 13.940 43.759 0.60 6.88 92 ASP A CA 1
ATOM 734 C CA B ASP A 1 77 ? 20.307 13.705 43.779 0.40 6.94 92 ASP A CA 1
ATOM 735 C C A ASP A 1 77 ? 19.880 14.537 45.085 0.60 6.43 92 ASP A C 1
ATOM 736 C C B ASP A 1 77 ? 19.924 14.444 45.062 0.40 6.60 92 ASP A C 1
ATOM 737 O O A ASP A 1 77 ? 19.483 15.711 45.142 0.60 6.40 92 ASP A O 1
ATOM 738 O O B ASP A 1 77 ? 19.625 15.647 45.020 0.40 6.75 92 ASP A O 1
ATOM 747 N N A LEU A 1 78 ? 20.043 13.759 46.142 0.60 6.78 93 LEU A N 1
ATOM 748 N N B LEU A 1 78 ? 20.022 13.734 46.181 0.40 6.83 93 LEU A N 1
ATOM 749 C CA A LEU A 1 78 ? 19.722 14.185 47.516 0.60 7.49 93 LEU A CA 1
ATOM 750 C CA B LEU A 1 78 ? 19.676 14.223 47.535 0.40 7.35 93 LEU A CA 1
ATOM 751 C C A LEU A 1 78 ? 20.359 15.554 47.816 0.60 6.79 93 LEU A C 1
ATOM 752 C C B LEU A 1 78 ? 20.370 15.556 47.864 0.40 6.88 93 LEU A C 1
ATOM 753 O O A LEU A 1 78 ? 19.675 16.417 48.368 0.60 7.10 93 LEU A O 1
ATOM 754 O O B LEU A 1 78 ? 19.741 16.382 48.541 0.40 6.74 93 LEU A O 1
ATOM 763 N N . SER A 1 79 ? 21.628 15.771 47.472 1.00 6.72 94 SER A N 1
ATOM 764 C CA . SER A 1 79 ? 22.331 17.039 47.812 1.00 6.72 94 SER A CA 1
ATOM 765 C C . SER A 1 79 ? 21.581 18.231 47.220 1.00 6.07 94 SER A C 1
ATOM 766 O O . SER A 1 79 ? 21.495 19.288 47.863 1.00 6.83 94 SER A O 1
ATOM 769 N N . ASP A 1 80 ? 21.137 18.090 45.984 1.00 5.81 95 ASP A N 1
ATOM 770 C CA . ASP A 1 80 ? 20.402 19.176 45.305 1.00 5.58 95 ASP A CA 1
ATOM 771 C C . ASP A 1 80 ? 19.017 19.374 45.920 1.00 5.79 95 ASP A C 1
ATOM 772 O O . ASP A 1 80 ? 18.541 20.525 45.994 1.00 6.44 95 ASP A O 1
ATOM 777 N N . ILE A 1 81 ? 18.377 18.293 46.332 1.00 5.99 96 ILE A N 1
ATOM 778 C CA . ILE A 1 81 ? 17.066 18.378 47.016 1.00 6.31 96 ILE A CA 1
ATOM 779 C C . ILE A 1 81 ? 17.250 19.197 48.288 1.00 6.61 96 ILE A C 1
ATOM 780 O O . ILE A 1 81 ? 16.470 20.130 48.544 1.00 7.32 96 ILE A O 1
ATOM 785 N N A GLU A 1 82 ? 18.273 18.865 49.066 0.50 7.04 97 GLU A N 1
ATOM 786 N N B GLU A 1 82 ? 18.276 18.897 49.076 0.50 6.96 97 GLU A N 1
ATOM 787 C CA A GLU A 1 82 ? 18.550 19.553 50.342 0.50 7.81 97 GLU A CA 1
ATOM 788 C CA B GLU A 1 82 ? 18.465 19.595 50.368 0.50 7.64 97 GLU A CA 1
ATOM 789 C C A GLU A 1 82 ? 18.888 21.030 50.117 0.50 7.17 97 GLU A C 1
ATOM 790 C C B GLU A 1 82 ? 18.951 21.038 50.178 0.50 7.43 97 GLU A C 1
ATOM 791 O O A GLU A 1 82 ? 18.296 21.894 50.792 0.50 7.87 97 GLU A O 1
ATOM 792 O O B GLU A 1 82 ? 18.562 21.898 50.991 0.50 8.16 97 GLU A O 1
ATOM 803 N N . LYS A 1 83 ? 19.796 21.307 49.186 1.00 7.07 98 LYS A N 1
ATOM 804 C CA . LYS A 1 83 ? 20.349 22.667 49.019 1.00 7.27 98 LYS A CA 1
ATOM 805 C C . LYS A 1 83 ? 19.351 23.629 48.374 1.00 6.56 98 LYS A C 1
ATOM 806 O O . LYS A 1 83 ? 19.279 24.794 48.782 1.00 8.08 98 LYS A O 1
ATOM 812 N N . TYR A 1 84 ? 18.608 23.168 47.387 1.00 6.09 99 TYR A N 1
ATOM 813 C CA . TYR A 1 84 ? 17.756 24.065 46.568 1.00 6.50 99 TYR A CA 1
ATOM 814 C C . TYR A 1 84 ? 16.255 23.820 46.770 1.00 6.33 99 TYR A C 1
ATOM 815 O O . TYR A 1 84 ? 15.462 24.667 46.339 1.00 7.82 99 TYR A O 1
ATOM 824 N N . GLN A 1 85 ? 15.872 22.670 47.314 1.00 6.04 100 GLN A N 1
ATOM 825 C CA . GLN A 1 85 ? 14.462 22.336 47.656 1.00 5.87 100 GLN A CA 1
ATOM 826 C C . GLN A 1 85 ? 13.535 22.567 46.463 1.00 5.20 100 GLN A C 1
ATOM 827 O O . GLN A 1 85 ? 12.553 23.320 46.531 1.00 6.02 100 GLN A O 1
ATOM 833 N N . PRO A 1 86 ? 13.745 21.842 45.355 1.00 4.52 101 PRO A N 1
ATOM 834 C CA . PRO A 1 86 ? 12.819 21.928 44.237 1.00 4.59 101 PRO A CA 1
ATOM 835 C C . PRO A 1 86 ? 11.411 21.468 44.651 1.00 4.20 101 PRO A C 1
ATOM 836 O O . PRO A 1 86 ? 11.252 20.664 45.578 1.00 4.73 101 PRO A O 1
ATOM 840 N N . ILE A 1 87 ? 10.423 21.975 43.926 1.00 4.17 102 ILE A N 1
ATOM 841 C CA . ILE A 1 87 ? 9.005 21.610 44.161 1.00 4.01 102 ILE A CA 1
ATOM 842 C C . ILE A 1 87 ? 8.439 20.873 42.956 1.00 4.01 102 ILE A C 1
ATOM 843 O O . ILE A 1 87 ? 8.810 21.151 41.813 1.00 4.50 102 ILE A O 1
ATOM 848 N N . VAL A 1 88 ? 7.524 19.953 43.236 1.00 3.91 103 VAL A N 1
ATOM 849 C CA . VAL A 1 88 ? 6.634 19.412 42.188 1.00 3.85 103 VAL A CA 1
ATOM 850 C C . VAL A 1 88 ? 5.474 20.408 42.101 1.00 3.80 103 VAL A C 1
ATOM 851 O O . VAL A 1 88 ? 4.578 20.411 42.973 1.00 4.36 103 VAL A O 1
ATOM 855 N N . ALA A 1 89 ? 5.551 21.297 41.122 1.00 3.77 104 ALA A N 1
ATOM 856 C CA . ALA A 1 89 ? 4.541 22.354 40.939 1.00 3.83 104 ALA A CA 1
ATOM 857 C C . ALA A 1 89 ? 3.278 21.768 40.324 1.00 3.79 104 ALA A C 1
ATOM 858 O O . ALA A 1 89 ? 3.344 20.927 39.434 1.00 4.61 104 ALA A O 1
ATOM 860 N N . TYR A 1 90 ? 2.150 22.284 40.797 1.00 4.26 105 TYR A N 1
ATOM 861 C CA . TYR A 1 90 ? 0.817 21.938 40.256 1.00 4.62 105 TYR A CA 1
ATOM 862 C C . TYR A 1 90 ? 0.005 23.190 39.895 1.00 4.71 105 TYR A C 1
ATOM 863 O O . TYR A 1 90 ? -1.156 23.056 39.476 1.00 5.64 105 TYR A O 1
ATOM 872 N N A ARG A 1 91 ? 0.616 24.365 39.978 0.70 4.75 106 ARG A N 1
ATOM 873 N N B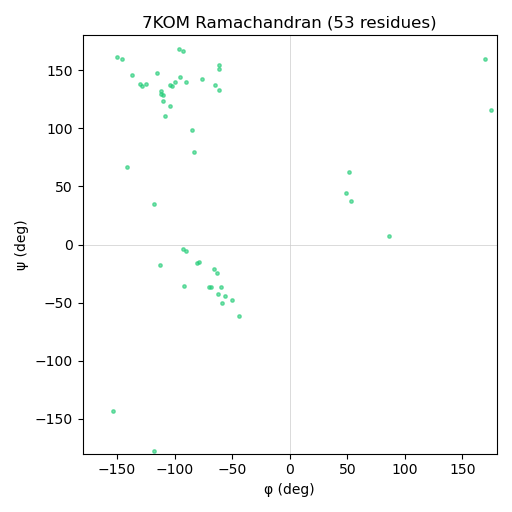 ARG A 1 91 ? 0.558 24.385 40.103 0.30 4.78 106 ARG A N 1
ATOM 874 C CA A ARG A 1 91 ? -0.082 25.634 39.715 0.70 4.84 106 ARG A CA 1
ATOM 875 C CA B ARG A 1 91 ? -0.065 25.648 39.635 0.30 4.94 106 ARG A CA 1
ATOM 876 C C A ARG A 1 91 ? 0.965 26.654 39.258 0.70 4.61 106 ARG A C 1
ATOM 877 C C B ARG A 1 91 ? 1.029 26.573 39.151 0.30 4.75 106 ARG A C 1
ATOM 878 O O A ARG A 1 91 ? 2.069 26.681 39.836 0.70 4.72 106 ARG A O 1
ATOM 879 O O B ARG A 1 91 ? 2.177 26.488 39.641 0.30 4.65 106 ARG A O 1
ATOM 894 N N . GLN A 1 92 ? 0.638 27.440 38.239 1.00 5.07 107 GLN A N 1
ATOM 895 C CA . GLN A 1 92 ? 1.519 28.477 37.681 1.00 5.27 107 GLN A CA 1
ATOM 896 C C . GLN A 1 92 ? 0.688 29.758 37.631 1.00 4.89 107 GLN A C 1
ATOM 897 O O . GLN A 1 92 ? -0.399 29.776 37.005 1.00 5.21 107 GLN A O 1
ATOM 903 N N . ASP A 1 93 ? 1.151 30.802 38.299 1.00 5.06 108 ASP A N 1
ATOM 904 C CA . ASP A 1 93 ? 0.427 32.094 38.422 1.00 5.41 108 ASP A CA 1
ATOM 905 C C . ASP A 1 93 ? -0.993 31.835 38.949 1.00 5.40 108 ASP A C 1
ATOM 906 O O . ASP A 1 93 ? -1.940 32.518 38.560 1.00 6.24 108 ASP A O 1
ATOM 911 N N . GLY A 1 94 ? -1.109 30.879 39.861 1.00 5.11 109 GLY A N 1
ATOM 912 C CA . GLY A 1 94 ? -2.364 30.603 40.573 1.00 5.41 109 GLY A CA 1
ATOM 913 C C . GLY A 1 94 ? -3.354 29.728 39.832 1.00 4.89 109 GLY A C 1
ATOM 914 O O . GLY A 1 94 ? -4.420 29.439 40.401 1.00 6.00 109 GLY A O 1
ATOM 915 N N A LYS A 1 95 ? -3.003 29.275 38.632 0.60 4.70 110 LYS A N 1
ATOM 916 N N B LYS A 1 95 ? -3.007 29.271 38.630 0.40 4.99 110 LYS A N 1
ATOM 917 C CA A LYS A 1 95 ? -3.903 28.507 37.747 0.60 4.88 110 LYS A CA 1
ATOM 918 C CA B LYS A 1 95 ? -3.917 28.484 37.766 0.40 5.27 110 LYS A CA 1
ATOM 919 C C A LYS A 1 95 ? -3.317 27.125 37.520 0.60 4.65 110 LYS A C 1
ATOM 920 C C B LYS A 1 95 ? -3.315 27.124 37.458 0.40 5.12 110 LYS A C 1
ATOM 921 O O A LYS A 1 95 ? -2.099 26.942 37.518 0.60 4.94 110 LYS A O 1
ATOM 922 O O B LYS A 1 95 ? -2.098 26.972 37.344 0.40 5.17 110 LYS A O 1
ATOM 933 N N A PRO A 1 96 ? -4.156 26.110 37.233 0.60 5.22 111 PRO A N 1
ATOM 934 N N B PRO A 1 96 ? -4.161 26.089 37.282 0.40 5.49 111 PRO A N 1
ATOM 935 C CA A PRO A 1 96 ? -3.617 24.790 36.932 0.60 5.48 111 PRO A CA 1
ATOM 936 C CA B PRO A 1 96 ? -3.668 24.790 36.850 0.40 5.60 111 PRO A CA 1
ATOM 937 C C A PRO A 1 96 ? -2.961 24.823 35.550 0.60 5.51 111 PRO A C 1
ATOM 938 C C B PRO A 1 96 ? -2.856 24.903 35.565 0.40 5.40 111 PRO A C 1
ATOM 939 O O A PRO A 1 96 ? -3.301 25.654 34.710 0.60 6.33 111 PRO A O 1
ATOM 940 O O B PRO A 1 96 ? -2.945 25.894 34.837 0.40 5.69 111 PRO A O 1
ATOM 955 N N A ARG A 1 98 ? -2.213 23.032 31.906 0.60 6.64 113 ARG A N 1
ATOM 956 N N B ARG A 1 98 ? -2.179 23.037 31.896 0.40 6.90 113 ARG A N 1
ATOM 957 C CA A ARG A 1 98 ? -2.834 22.072 31.007 0.60 6.83 113 ARG A CA 1
ATOM 958 C CA B ARG A 1 98 ? -2.788 22.123 30.939 0.40 7.35 113 ARG A CA 1
ATOM 959 C C A ARG A 1 98 ? -1.961 20.823 30.883 0.60 6.83 113 ARG A C 1
ATOM 960 C C B ARG A 1 98 ? -1.955 20.834 30.842 0.40 7.04 113 ARG A C 1
ATOM 961 O O A ARG A 1 98 ? -0.735 20.936 30.693 0.60 6.74 113 ARG A O 1
ATOM 962 O O B ARG A 1 98 ? -0.724 20.933 30.672 0.40 6.86 113 ARG A O 1
ATOM 977 N N . VAL A 1 99 ? -2.601 19.661 30.860 1.00 6.82 114 VAL A N 1
ATOM 978 C CA . VAL A 1 99 ? -1.867 18.367 30.828 1.00 6.96 114 VAL A CA 1
ATOM 979 C C . VAL A 1 99 ? -1.186 18.145 29.481 1.00 6.26 114 VAL A C 1
ATOM 980 O O . VAL A 1 99 ? -0.212 17.382 29.449 1.00 7.07 114 VAL A O 1
ATOM 984 N N . ARG A 1 100 ? -1.619 18.806 28.417 1.00 6.18 115 ARG A N 1
ATOM 985 C CA . ARG A 1 100 ? -0.951 18.620 27.108 1.00 6.39 115 ARG A CA 1
ATOM 986 C C . ARG A 1 100 ? 0.187 19.632 26.917 1.00 6.13 115 ARG A C 1
ATOM 987 O O . ARG A 1 100 ? 0.891 19.524 25.910 1.00 7.20 115 ARG A O 1
ATOM 995 N N . ASP A 1 101 ? 0.358 20.572 27.844 1.00 6.24 116 ASP A N 1
ATOM 996 C CA . ASP A 1 101 ? 1.468 21.559 27.827 1.00 6.90 116 ASP A CA 1
ATOM 997 C C . ASP A 1 101 ? 2.532 21.116 28.838 1.00 6.45 116 ASP A C 1
ATOM 998 O O . ASP A 1 101 ? 3.280 20.177 28.538 1.00 8.29 116 ASP A O 1
ATOM 1003 N N A LYS A 1 102 ? 2.583 21.697 30.027 0.50 6.36 117 LYS A N 1
ATOM 1004 N N B LYS A 1 102 ? 2.590 21.765 30.005 0.50 5.91 117 LYS A N 1
ATOM 1005 C CA A LYS A 1 102 ? 3.622 21.270 30.992 0.50 6.47 117 LYS A CA 1
ATOM 1006 C CA B LYS A 1 102 ? 3.601 21.469 31.055 0.50 5.61 117 LYS A CA 1
ATOM 1007 C C A LYS A 1 102 ? 2.996 20.630 32.222 0.50 5.73 117 LYS A C 1
ATOM 1008 C C B LYS A 1 102 ? 2.998 20.642 32.195 0.50 5.37 117 LYS A C 1
ATOM 1009 O O A LYS A 1 102 ? 3.750 20.208 33.115 0.50 5.81 117 LYS A O 1
ATOM 1010 O O B LYS A 1 102 ? 3.773 20.104 33.004 0.50 5.81 117 LYS A O 1
ATOM 1021 N N . GLY A 1 103 ? 1.673 20.552 32.278 1.00 5.55 118 GLY A N 1
ATOM 1022 C CA . GLY A 1 103 ? 1.003 19.972 33.443 1.00 5.62 118 GLY A CA 1
ATOM 1023 C C . GLY A 1 103 ? 0.825 18.470 33.365 1.00 5.46 118 GLY A C 1
ATOM 1024 O O . GLY A 1 103 ? 1.239 17.806 32.413 1.00 6.07 118 GLY A O 1
ATOM 1025 N N . PRO A 1 104 ? 0.166 17.898 34.391 1.00 6.29 119 PRO A N 1
ATOM 1026 C CA . PRO A 1 104 ? -0.335 18.645 35.551 1.00 6.42 119 PRO A CA 1
ATOM 1027 C C . PRO A 1 104 ? 0.756 18.980 36.571 1.00 5.04 119 PRO A C 1
ATOM 1028 O O . PRO A 1 104 ? 0.526 19.812 37.435 1.00 6.46 119 PRO A O 1
ATOM 1032 N N . PHE A 1 105 ? 1.904 18.306 36.455 1.00 4.46 120 PHE A N 1
ATOM 1033 C CA . PHE A 1 105 ? 3.025 18.415 37.402 1.00 4.43 120 PHE A CA 1
ATOM 1034 C C . PHE A 1 105 ? 4.300 18.789 36.665 1.00 3.85 120 PHE A C 1
ATOM 1035 O O . PHE A 1 105 ? 4.596 18.216 35.611 1.00 4.32 120 PHE A O 1
ATOM 1043 N N . TRP A 1 106 ? 5.069 19.692 37.266 1.00 3.98 121 TRP A N 1
ATOM 1044 C CA . TRP A 1 106 ? 6.351 20.153 36.693 1.00 3.90 121 TRP A CA 1
ATOM 1045 C C . TRP A 1 106 ? 7.333 20.361 37.832 1.00 3.75 121 TRP A C 1
ATOM 1046 O O . TRP A 1 106 ? 7.046 21.145 38.736 1.00 3.96 121 TRP A O 1
ATOM 1057 N N A LEU A 1 107 ? 8.463 19.652 37.799 0.60 3.77 122 LEU A N 1
ATOM 1058 N N B LEU A 1 107 ? 8.420 19.597 37.863 0.40 3.94 122 LEU A N 1
ATOM 1059 C CA A LEU A 1 107 ? 9.557 19.847 38.787 0.60 3.64 122 LEU A CA 1
ATOM 1060 C CA B LEU A 1 107 ? 9.467 19.808 38.891 0.40 4.12 122 LEU A CA 1
ATOM 1061 C C A LEU A 1 107 ? 10.214 21.205 38.511 0.60 3.44 122 LEU A C 1
ATOM 1062 C C B LEU A 1 107 ? 10.224 21.084 38.529 0.40 4.29 122 LEU A C 1
ATOM 1063 O O A LEU A 1 107 ? 10.748 21.419 37.409 0.60 4.10 122 LEU A O 1
ATOM 1064 O O B LEU A 1 107 ? 10.791 21.132 37.423 0.40 4.93 122 LEU A O 1
ATOM 1073 N N A ILE A 1 108 ? 10.168 22.081 39.521 0.50 3.34 123 ILE A N 1
ATOM 1074 N N B ILE A 1 108 ? 10.192 22.095 39.398 0.50 4.57 123 ILE A N 1
ATOM 1075 C CA A ILE A 1 108 ? 10.702 23.468 39.457 0.50 3.37 123 ILE A CA 1
ATOM 1076 C CA B ILE A 1 108 ? 10.967 23.325 39.130 0.50 5.38 123 ILE A CA 1
ATOM 1077 C C A ILE A 1 108 ? 11.791 23.695 40.511 0.50 3.47 123 ILE A C 1
ATOM 1078 C C B ILE A 1 108 ? 11.822 23.633 40.355 0.50 4.97 123 ILE A C 1
ATOM 1079 O O A ILE A 1 108 ? 11.549 23.507 41.713 0.50 3.63 123 ILE A O 1
ATOM 1080 O O B ILE A 1 108 ? 11.463 23.295 41.493 0.50 5.55 123 ILE A O 1
ATOM 1089 N N A TYR A 1 109 ? 12.951 24.170 40.062 0.60 3.82 124 TYR A N 1
ATOM 1090 N N B TYR A 1 109 ? 13.011 24.143 40.055 0.40 4.60 124 TYR A N 1
ATOM 1091 C CA A TYR A 1 109 ? 13.961 24.730 40.983 0.60 3.94 124 TYR A CA 1
ATOM 1092 C CA B TYR A 1 109 ? 13.968 24.695 41.037 0.40 4.56 124 TYR A CA 1
ATOM 1093 C C A TYR A 1 109 ? 13.760 26.237 41.057 0.60 4.33 124 TYR A C 1
ATOM 1094 C C B TYR A 1 109 ? 13.817 26.211 41.055 0.40 4.72 124 TYR A C 1
ATOM 1095 O O A TYR A 1 109 ? 13.336 26.867 40.079 0.60 4.68 124 TYR A O 1
ATOM 1096 O O B TYR A 1 109 ? 13.510 26.826 40.028 0.40 4.83 124 TYR A O 1
ATOM 1113 N N . PRO A 1 110 ? 14.092 26.848 42.213 1.00 4.56 125 PRO A N 1
ATOM 1114 C CA . PRO A 1 110 ? 14.013 28.303 42.354 1.00 4.94 125 PRO A CA 1
ATOM 1115 C C . PRO A 1 110 ? 15.255 28.968 41.730 1.00 4.27 125 PRO A C 1
ATOM 1116 O O . PRO A 1 110 ? 16.120 29.511 42.432 1.00 4.63 125 PRO A O 1
ATOM 1120 N N . GLN A 1 111 ? 15.340 28.898 40.410 1.00 4.34 126 GLN A N 1
ATOM 1121 C CA . GLN A 1 111 ? 16.517 29.383 39.654 1.00 4.58 126 GLN A CA 1
ATOM 1122 C C . GLN A 1 111 ? 16.896 30.806 40.069 1.00 4.57 126 GLN A C 1
ATOM 1123 O O . GLN A 1 111 ? 18.086 31.081 40.312 1.00 4.93 126 GLN A O 1
ATOM 1129 N N . SER A 1 112 ? 15.924 31.709 40.135 1.00 4.30 127 SER A N 1
ATOM 1130 C CA . SER A 1 112 ? 16.212 33.130 40.419 1.00 4.66 127 SER A CA 1
ATOM 1131 C C . SER A 1 112 ? 16.831 33.316 41.804 1.00 4.66 127 SER A C 1
ATOM 1132 O O . SER A 1 112 ? 17.532 34.321 42.013 1.00 5.08 127 SER A O 1
ATOM 1135 N N . SER A 1 113 ? 16.602 32.396 42.737 1.00 4.49 128 SER A N 1
ATOM 1136 C CA . SER A 1 113 ? 17.183 32.491 44.092 1.00 5.11 128 SER A CA 1
ATOM 1137 C C . SER A 1 113 ? 18.643 32.017 44.142 1.00 5.00 128 SER A C 1
ATOM 1138 O O . SER A 1 113 ? 19.319 32.335 45.135 1.00 5.79 128 SER A O 1
ATOM 1141 N N . PHE A 1 114 ? 19.113 31.295 43.130 1.00 4.78 129 PHE A N 1
ATOM 1142 C CA . PHE A 1 114 ? 20.512 30.781 43.084 1.00 4.96 129 PHE A CA 1
ATOM 1143 C C . PHE A 1 114 ? 20.988 30.893 41.644 1.00 4.80 129 PHE A C 1
ATOM 1144 O O . PHE A 1 114 ? 21.199 29.884 40.971 1.00 5.42 129 PHE A O 1
ATOM 1152 N N . PRO A 1 115 ? 21.146 32.122 41.115 1.00 5.14 130 PRO A N 1
ATOM 1153 C CA . PRO A 1 115 ? 21.327 32.262 39.673 1.00 5.70 130 PRO A CA 1
ATOM 1154 C C . PRO A 1 115 ? 22.531 31.528 39.072 1.00 4.94 130 PRO A C 1
ATOM 1155 O O . PRO A 1 115 ? 22.400 30.823 38.075 1.00 5.69 130 PRO A O 1
ATOM 1159 N N . LYS A 1 116 ? 23.707 31.722 39.648 1.00 4.95 131 LYS A N 1
ATOM 1160 C CA . LYS A 1 116 ? 24.900 31.099 39.042 1.00 5.10 131 LYS A CA 1
ATOM 1161 C C . LYS A 1 116 ? 24.876 29.584 39.183 1.00 5.15 131 LYS A C 1
ATOM 1162 O O . LYS A 1 116 ? 25.328 28.886 38.271 1.00 6.31 131 LYS A O 1
ATOM 1168 N N A GLU A 1 117 ? 24.354 29.086 40.301 0.70 5.17 132 GLU A N 1
ATOM 1169 N N B GLU A 1 117 ? 24.346 29.038 40.265 0.30 4.97 132 GLU A N 1
ATOM 1170 C CA A GLU A 1 117 ? 24.338 27.630 40.557 0.70 5.51 132 GLU A CA 1
ATOM 1171 C CA B GLU A 1 117 ? 24.413 27.568 40.433 0.30 4.91 132 GLU A CA 1
ATOM 1172 C C A GLU A 1 117 ? 23.318 26.923 39.654 0.70 4.87 132 GLU A C 1
ATOM 1173 C C B GLU A 1 117 ? 23.274 26.863 39.698 0.30 4.72 132 GLU A C 1
ATOM 1174 O O A GLU A 1 117 ? 23.612 25.816 39.177 0.70 5.18 132 GLU A O 1
ATOM 1175 O O B GLU A 1 117 ? 23.462 25.684 39.344 0.30 4.65 132 GLU A O 1
ATOM 1186 N N . LEU A 1 118 ? 22.156 27.541 39.438 1.00 4.78 133 LEU A N 1
ATOM 1187 C CA . LEU A 1 118 ? 21.005 26.845 38.816 1.00 4.59 133 LEU A CA 1
ATOM 1188 C C . LEU A 1 118 ? 20.717 27.241 37.376 1.00 5.12 133 LEU A C 1
ATOM 1189 O O . LEU A 1 118 ? 20.060 26.447 36.701 1.00 5.51 133 LEU A O 1
ATOM 1194 N N . ASN A 1 119 ? 21.115 28.421 36.911 1.00 5.30 134 ASN A N 1
ATOM 1195 C CA . ASN A 1 119 ? 20.744 28.856 35.546 1.00 5.86 134 ASN A CA 1
ATOM 1196 C C . ASN A 1 119 ? 21.721 28.249 34.544 1.00 5.97 134 ASN A C 1
ATOM 1197 O O . ASN A 1 119 ? 22.665 28.934 34.112 1.00 7.86 134 ASN A O 1
ATOM 1202 N N . ASN A 1 120 ? 21.505 26.987 34.216 1.00 5.74 135 ASN A N 1
ATOM 1203 C CA . ASN A 1 120 ? 22.377 26.210 33.316 1.00 6.33 135 ASN A CA 1
ATOM 1204 C C . ASN A 1 120 ? 21.637 24.923 32.985 1.00 5.85 135 ASN A C 1
ATOM 1205 O O . ASN A 1 120 ? 20.689 24.534 33.681 1.00 6.15 135 ASN A O 1
ATOM 1210 N N A GLU A 1 121 ? 22.116 24.247 31.961 0.50 6.49 136 GLU A N 1
ATOM 1211 N N B GLU A 1 121 ? 22.067 24.240 31.933 0.50 6.87 136 GLU A N 1
ATOM 1212 C CA A GLU A 1 121 ? 21.450 23.036 31.443 0.50 6.36 136 GLU A CA 1
ATOM 1213 C CA B GLU A 1 121 ? 21.359 23.019 31.476 0.50 6.86 136 GLU A CA 1
ATOM 1214 C C A GLU A 1 121 ? 21.556 21.888 32.451 0.50 6.18 136 GLU A C 1
ATOM 1215 C C B GLU A 1 121 ? 21.522 21.884 32.490 0.50 6.46 136 GLU A C 1
ATOM 1216 O O A GLU A 1 121 ? 20.646 21.047 32.485 0.50 6.25 136 GLU A O 1
ATOM 1217 O O B GLU A 1 121 ? 20.640 21.014 32.544 0.50 6.39 136 GLU A O 1
ATOM 1228 N N . ARG A 1 122 ? 22.582 21.880 33.291 1.00 6.33 137 ARG A N 1
ATOM 1229 C CA . ARG A 1 122 ? 22.715 20.829 34.314 1.00 6.08 137 ARG A CA 1
ATOM 1230 C C . ARG A 1 122 ? 21.429 20.786 35.169 1.00 5.65 137 ARG A C 1
ATOM 1231 O O . ARG A 1 122 ? 20.938 19.690 35.488 1.00 6.29 137 ARG A O 1
ATOM 1239 N N . TYR A 1 123 ? 20.893 21.937 35.566 1.00 5.07 138 TYR A N 1
ATOM 1240 C CA . TYR A 1 123 ? 19.638 21.999 36.356 1.00 4.68 138 TYR A CA 1
ATOM 1241 C C . TYR A 1 123 ? 18.415 22.132 35.453 1.00 4.70 138 TYR A C 1
ATOM 1242 O O . TYR A 1 123 ? 17.373 21.538 35.804 1.00 5.01 138 TYR A O 1
ATOM 1251 N N . HIS A 1 124 ? 18.476 22.844 34.340 1.00 4.71 139 HIS A N 1
ATOM 1252 C CA . HIS A 1 124 ? 17.277 22.931 33.478 1.00 4.98 139 HIS A CA 1
ATOM 1253 C C . HIS A 1 124 ? 16.809 21.528 33.085 1.00 5.15 139 HIS A C 1
ATOM 1254 O O . HIS A 1 124 ? 15.595 21.277 33.032 1.00 5.38 139 HIS A O 1
ATOM 1261 N N A SER A 1 125 ? 17.742 20.634 32.795 0.70 4.93 140 SER A N 1
ATOM 1262 N N B SER A 1 125 ? 17.759 20.637 32.776 0.30 5.37 140 SER A N 1
ATOM 1263 C CA A SER A 1 125 ? 17.414 19.266 32.334 0.70 5.13 140 SER A CA 1
ATOM 1264 C CA B SER A 1 125 ? 17.507 19.228 32.365 0.30 5.80 140 SER A CA 1
ATOM 1265 C C A SER A 1 125 ? 16.740 18.426 33.425 0.70 4.93 140 SER A C 1
ATOM 1266 C C B SER A 1 125 ? 16.669 18.484 33.407 0.30 5.11 140 SER A C 1
ATOM 1267 O O A SER A 1 125 ? 16.205 17.346 33.104 0.70 5.53 140 SER A O 1
ATOM 1268 O O B SER A 1 125 ? 15.908 17.576 33.021 0.30 5.23 140 SER A O 1
ATOM 1273 N N . GLN A 1 126 ? 16.796 18.855 34.676 1.00 4.47 141 GLN A N 1
ATOM 1274 C CA . GLN A 1 126 ? 16.112 18.137 35.773 1.00 4.63 141 GLN A CA 1
ATOM 1275 C C . GLN A 1 126 ? 14.664 18.602 35.947 1.00 4.21 141 GLN A C 1
ATOM 1276 O O . GLN A 1 126 ? 13.913 17.975 36.702 1.00 4.90 141 GLN A O 1
ATOM 1290 N N . VAL A 1 128 ? 11.618 18.398 34.955 1.00 4.25 143 VAL A N 1
ATOM 1291 C CA . VAL A 1 128 ? 10.752 17.532 34.170 1.00 4.23 143 VAL A CA 1
ATOM 1292 C C . VAL A 1 128 ? 9.304 18.033 34.233 1.00 4.02 143 VAL A C 1
ATOM 1293 O O . VAL A 1 128 ? 8.711 18.043 35.325 1.00 4.22 143 VAL A O 1
ATOM 1297 N N . TRP A 1 129 ? 8.769 18.441 33.088 1.00 4.52 144 TRP A N 1
ATOM 1298 C CA . TRP A 1 129 ? 7.343 18.801 32.941 1.00 4.60 144 TRP A CA 1
ATOM 1299 C C . TRP A 1 129 ? 6.568 17.563 32.476 1.00 4.44 144 TRP A C 1
ATOM 1300 O O . TRP A 1 129 ? 7.167 16.562 32.045 1.00 4.90 144 TRP A O 1
ATOM 1311 N N . GLN A 1 130 ? 5.242 17.645 32.567 1.00 4.33 145 GLN A N 1
ATOM 1312 C CA . GLN A 1 130 ? 4.365 16.477 32.311 1.00 4.53 145 GLN A CA 1
ATOM 1313 C C . GLN A 1 130 ? 4.917 15.289 33.118 1.00 4.25 145 GLN A C 1
ATOM 1314 O O . GLN A 1 130 ? 4.964 14.151 32.628 1.00 4.96 145 GLN A O 1
ATOM 1320 N N . LEU A 1 131 ? 5.275 15.553 34.364 1.00 4.40 146 LEU A N 1
ATOM 1321 C CA . LEU A 1 131 ? 5.865 14.522 35.235 1.00 4.53 146 LEU A CA 1
ATOM 1322 C C . LEU A 1 131 ? 4.819 13.457 35.543 1.00 4.89 146 LEU A C 1
ATOM 1323 O O . LEU A 1 131 ? 3.731 13.804 36.032 1.00 5.86 146 LEU A O 1
ATOM 1328 N N A LYS A 1 132 ? 5.151 12.184 35.364 0.50 5.12 147 LYS A N 1
ATOM 1329 N N B LYS A 1 132 ? 5.174 12.200 35.266 0.50 5.02 147 LYS A N 1
ATOM 1330 C CA A LYS A 1 132 ? 4.145 11.132 35.634 0.50 5.99 147 LYS A CA 1
ATOM 1331 C CA B LYS A 1 132 ? 4.266 11.031 35.371 0.50 5.66 147 LYS A CA 1
ATOM 1332 C C A LYS A 1 132 ? 4.711 9.975 36.460 0.50 5.67 147 LYS A C 1
ATOM 1333 C C B LYS A 1 132 ? 4.728 9.981 36.387 0.50 5.51 147 LYS A C 1
ATOM 1334 O O A LYS A 1 132 ? 3.896 9.158 36.904 0.50 6.28 147 LYS A O 1
ATOM 1335 O O B LYS A 1 132 ? 3.859 9.260 36.888 0.50 6.18 147 LYS A O 1
ATOM 1346 N N . GLN A 1 133 ? 6.021 9.875 36.685 1.00 5.93 148 GLN A N 1
ATOM 1347 C CA . GLN A 1 133 ? 6.536 8.761 37.496 1.00 6.24 148 GLN A CA 1
ATOM 1348 C C . GLN A 1 133 ? 7.794 9.188 38.227 1.00 5.99 148 GLN A C 1
ATOM 1349 O O . GLN A 1 133 ? 8.622 9.917 37.658 1.00 6.61 148 GLN A O 1
ATOM 1355 N N . ILE A 1 134 ? 7.927 8.695 39.445 1.00 6.07 149 ILE A N 1
ATOM 1356 C CA . ILE A 1 134 ? 9.161 8.820 40.255 1.00 6.36 149 ILE A CA 1
ATOM 1357 C C . ILE A 1 134 ? 9.546 7.430 40.742 1.00 7.07 149 ILE A C 1
ATOM 1358 O O . ILE A 1 134 ? 8.674 6.682 41.210 1.00 8.05 149 ILE A O 1
ATOM 1363 N N . HIS A 1 135 ? 10.826 7.101 40.665 1.00 7.06 150 HIS A N 1
ATOM 1364 C CA . HIS A 1 135 ? 11.351 5.850 41.258 1.00 8.42 150 HIS A CA 1
ATOM 1365 C C . HIS A 1 135 ? 12.758 6.099 41.768 1.00 8.55 150 HIS A C 1
ATOM 1366 O O . HIS A 1 135 ? 13.409 7.044 41.342 1.00 8.32 150 HIS A O 1
ATOM 1373 N N . ILE A 1 136 ? 13.216 5.263 42.675 1.00 9.26 151 ILE A N 1
ATOM 1374 C CA . ILE A 1 136 ? 14.621 5.360 43.147 1.00 10.06 151 ILE A CA 1
ATOM 1375 C C . ILE A 1 136 ? 15.506 5.032 41.934 1.00 10.78 151 ILE A C 1
ATOM 1376 O O . ILE A 1 136 ? 15.141 4.148 41.132 1.00 13.27 151 ILE A O 1
ATOM 1381 N N . ALA A 1 137 ? 16.584 5.786 41.740 1.00 11.77 152 ALA A N 1
ATOM 1382 C CA . ALA A 1 137 ? 17.439 5.679 40.536 1.00 13.93 152 ALA A CA 1
ATOM 1383 C C . ALA A 1 137 ? 18.183 4.343 40.528 1.00 16.99 152 ALA A C 1
ATOM 1384 O O . ALA A 1 137 ? 18.576 3.807 41.567 1.00 19.60 152 ALA A O 1
#

Secondary structure (DSSP, 8-state):
--B---TTSPPP-B-HHHHH---EEEE--TT-SS--EEEEEEHHHHHHHHHSS--SEEEEEETT--EEEEEHHHHHH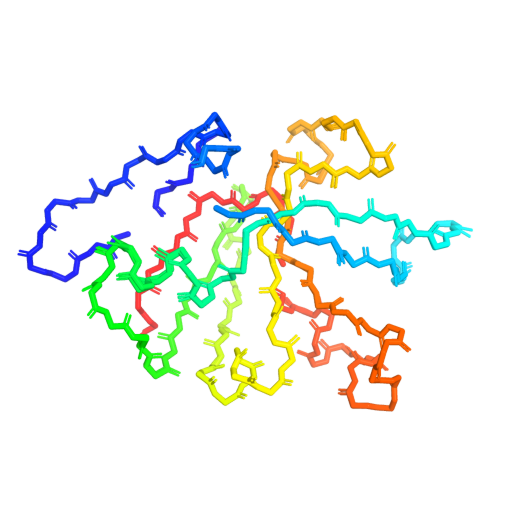H--EEEEEETTB--TTTT-S-EEE--GGGSHHHHSSHHHHT--BSEEEEEE-

Sequence (129 aa):
YNLQQDIPHAPTVVLTVQDLEQQEATQQYTTLPWLSSAPPATFTGVVKLSSTLLLLSSQQQQYGFIIPNNRRVTLRRALLNDDYAADIDDLLSDIEEKYQPIVAYRRQDGKKPPRRVRDKKGPFWLLIIYYPQSSFPKEELNNEERYHSSQVWQLKKQIHIA

InterPro domains:
  IPR000572 Oxidoreductase, molybdopterin-binding domain [PF00174] (9-126)
  IPR036374 Oxidoreductase, molybdopterin-binding domain superfamily [G3DSA:3.90.420.10] (12-151)
  IPR036374 Oxidoreductase, molybdopterin-binding domain superfamily [SSF56524] (18-151)

Foldseek 3Di:
DWEWDEDPDDIDTHHLVNFVVPKDWAWAADVDPDIKIFIFAFPQVVCCVRHVHDAQKKWWAAPVRLIDMDGPVCCVPFRWGFTQDINRHGDLVPQDRTHTDTNCHVPVVVQHDCVNNSHGGNTHYMDGD

Nearest PDB structures (foldseek):
  7kom-assembly1_A  TM=1.008E+00  e=1.689E-25  Vibrio vulnificus CMCP6
  7kp2-assembly1_A  TM=8.908E-01  e=4.877E-12  Vibrio cholerae O1 biovar El Tor str. N16961
  7rkb-assembly1_A  TM=9.092E-01  e=4.596E-11  Klebsiella pneumoniae subsp. pneumoniae SA1
  7kou-assembly3_C  TM=8.415E-01  e=8.799E-11  Agrobacterium fabrum str. C58
  1sqr-assembly1_A  TM=2.538E-01  e=5.161E+00  Pyrococcus furiosus

B-factor: mean 10.55, std 7.05, range [3.23, 55.57]